Protein AF-A0AA88W8L2-F1 (afdb_monomer_lite)

Secondary structure (DSSP, 8-state):
-HHHHHHHHHHHTS-HHHHHTTBPPTT-S-EEES-----TTPPPPS--EEE---SSGGG--GGGS---STTHHHHHHHHHHHHHHHHHHHHHHHHHHTT--HHHHHGGG--

Structure (mmCIF, N/CA/C/O backbone):
data_AF-A0AA88W8L2-F1
#
_entry.id   AF-A0AA88W8L2-F1
#
loop_
_atom_site.group_PDB
_atom_site.id
_atom_site.type_symbol
_atom_site.label_atom_id
_atom_site.label_alt_id
_atom_site.label_comp_id
_atom_site.label_asym_id
_atom_site.label_entity_id
_atom_site.label_seq_id
_atom_site.pdbx_PDB_ins_code
_atom_site.Cartn_x
_atom_site.Cartn_y
_atom_site.Cartn_z
_atom_site.occupancy
_atom_site.B_iso_or_equiv
_atom_site.auth_seq_id
_atom_site.auth_comp_id
_atom_site.auth_asym_id
_atom_site.auth_atom_id
_atom_site.pdbx_PDB_model_num
ATOM 1 N N . MET A 1 1 ? 12.262 -0.970 0.993 1.00 74.38 1 MET A N 1
ATOM 2 C CA . MET A 1 1 ? 11.612 -2.268 1.315 1.00 74.38 1 MET A CA 1
ATOM 3 C C . MET A 1 1 ? 11.487 -2.538 2.816 1.00 74.38 1 MET A C 1
ATOM 5 O O . MET A 1 1 ? 10.359 -2.627 3.279 1.00 74.38 1 MET A O 1
ATOM 9 N N . ARG A 1 2 ? 12.581 -2.645 3.597 1.00 90.81 2 ARG A N 1
ATOM 10 C CA . ARG A 1 2 ? 12.506 -2.981 5.043 1.00 90.81 2 ARG A CA 1
ATOM 11 C C . ARG A 1 2 ? 11.637 -2.011 5.858 1.00 90.81 2 ARG A C 1
ATOM 13 O O . ARG A 1 2 ? 10.817 -2.458 6.651 1.00 90.81 2 ARG A O 1
ATOM 20 N N . THR A 1 3 ? 11.762 -0.708 5.602 1.00 94.88 3 THR A N 1
ATOM 21 C CA . THR A 1 3 ? 10.980 0.334 6.287 1.00 94.88 3 THR A CA 1
ATOM 22 C C . THR A 1 3 ? 9.480 0.188 6.045 1.00 94.88 3 THR A C 1
ATOM 24 O O . THR A 1 3 ? 8.719 0.181 7.003 1.00 94.88 3 THR A O 1
ATOM 27 N N . MET A 1 4 ? 9.053 -0.020 4.792 1.00 96.06 4 MET A N 1
ATOM 28 C CA . MET A 1 4 ? 7.632 -0.204 4.469 1.00 96.06 4 MET A CA 1
ATOM 29 C C . MET A 1 4 ? 7.055 -1.442 5.158 1.00 96.06 4 MET A C 1
ATOM 31 O O . MET A 1 4 ? 5.997 -1.358 5.770 1.00 96.06 4 MET A O 1
ATOM 35 N N . LYS A 1 5 ? 7.780 -2.571 5.138 1.00 97.06 5 LYS A N 1
ATOM 36 C CA . LYS A 1 5 ? 7.355 -3.793 5.838 1.00 97.06 5 LYS A CA 1
ATOM 37 C C . LYS A 1 5 ? 7.115 -3.534 7.329 1.00 97.06 5 LYS A C 1
ATOM 39 O O . LYS A 1 5 ? 6.095 -3.961 7.857 1.00 97.06 5 LYS A O 1
ATOM 44 N N . LYS A 1 6 ? 8.024 -2.801 7.982 1.00 97.50 6 LYS A N 1
ATOM 45 C CA . LYS A 1 6 ? 7.866 -2.409 9.386 1.00 97.50 6 LYS A CA 1
ATOM 46 C C . LYS A 1 6 ? 6.641 -1.512 9.592 1.00 97.50 6 LYS A C 1
ATOM 48 O O . LYS A 1 6 ? 5.853 -1.793 10.478 1.00 97.50 6 LYS A O 1
ATOM 53 N N . LYS A 1 7 ? 6.426 -0.496 8.748 1.00 97.62 7 LYS A N 1
ATOM 54 C CA . LYS A 1 7 ? 5.258 0.400 8.856 1.00 97.62 7 LYS A CA 1
ATOM 55 C C . LYS A 1 7 ? 3.925 -0.334 8.709 1.00 97.62 7 LYS A C 1
ATOM 57 O O . LYS A 1 7 ? 2.999 -0.035 9.452 1.00 97.62 7 LYS A O 1
ATOM 62 N N . VAL A 1 8 ? 3.840 -1.310 7.803 1.00 97.00 8 VAL A N 1
ATOM 63 C CA . VAL A 1 8 ? 2.659 -2.183 7.684 1.00 97.00 8 VAL A CA 1
ATOM 64 C C . VAL A 1 8 ? 2.469 -3.008 8.956 1.00 97.00 8 VAL A C 1
ATOM 66 O O . VAL A 1 8 ? 1.370 -3.048 9.492 1.00 97.00 8 VAL A O 1
ATOM 69 N N . GLN A 1 9 ? 3.529 -3.632 9.473 1.00 97.56 9 GLN A N 1
ATOM 70 C CA . GLN A 1 9 ? 3.449 -4.412 10.710 1.00 97.56 9 GLN A CA 1
ATOM 71 C C . GLN A 1 9 ? 2.998 -3.555 11.901 1.00 97.56 9 GLN A C 1
ATOM 73 O O . GLN A 1 9 ? 2.084 -3.941 12.623 1.00 97.56 9 GLN A O 1
ATOM 78 N N . ASP A 1 10 ? 3.602 -2.381 12.067 1.00 98.00 10 ASP A N 1
ATOM 79 C CA . ASP A 1 10 ? 3.263 -1.416 13.110 1.00 98.00 10 ASP A CA 1
ATOM 80 C C . ASP A 1 10 ? 1.790 -0.971 12.995 1.00 98.00 10 ASP A C 1
ATOM 82 O O . ASP A 1 10 ? 1.106 -0.898 14.009 1.00 98.00 10 ASP A O 1
ATOM 86 N N . PHE A 1 11 ? 1.273 -0.751 11.778 1.00 97.94 11 PHE A N 1
ATOM 87 C CA . PHE A 1 11 ? -0.150 -0.466 11.543 1.00 97.94 11 PHE A CA 1
ATOM 88 C C . PHE A 1 11 ? -1.060 -1.622 11.982 1.00 97.94 11 PHE A C 1
ATOM 90 O O . PHE A 1 11 ? -2.047 -1.403 12.678 1.00 97.94 11 PHE A O 1
ATOM 97 N N . PHE A 1 12 ? -0.740 -2.865 11.610 1.00 97.06 12 PHE A N 1
ATOM 98 C CA . PHE A 1 12 ? -1.580 -4.014 11.970 1.00 97.06 12 PHE A CA 1
ATOM 99 C C . PHE A 1 12 ? -1.541 -4.356 13.468 1.00 97.06 12 PHE A C 1
ATOM 101 O O . PHE A 1 12 ? -2.510 -4.935 13.970 1.00 97.06 12 PHE A O 1
ATOM 108 N N . ASN A 1 13 ? -0.476 -3.948 14.167 1.00 97.56 13 ASN A N 1
ATOM 109 C CA . ASN A 1 13 ? -0.335 -4.037 15.622 1.00 97.56 13 ASN A CA 1
ATOM 110 C C . ASN A 1 13 ? -1.150 -2.981 16.393 1.00 97.56 13 ASN A C 1
ATOM 112 O O . ASN A 1 13 ? -1.260 -3.097 17.613 1.00 97.56 13 ASN A O 1
ATOM 116 N N . LEU A 1 14 ? -1.709 -1.966 15.722 1.00 97.81 14 LEU A N 1
ATOM 117 C CA . LEU A 1 14 ? -2.631 -1.018 16.350 1.00 97.81 14 LEU A CA 1
ATOM 118 C C . LEU A 1 14 ? -3.912 -1.719 16.817 1.00 97.81 14 LEU A C 1
ATOM 120 O O . LEU A 1 14 ? -4.266 -2.814 16.353 1.00 97.81 14 LEU A O 1
ATOM 124 N N . SER A 1 15 ? -4.644 -1.052 17.710 1.00 97.38 15 SER A N 1
ATOM 125 C CA . SER A 1 15 ? -5.953 -1.535 18.139 1.00 97.38 15 SER A CA 1
ATOM 126 C C . SER A 1 15 ? -6.923 -1.636 16.956 1.00 97.38 15 SER A C 1
ATOM 128 O O . SER A 1 15 ? -6.774 -0.979 15.921 1.00 97.38 15 SER A O 1
ATOM 130 N N . LEU A 1 16 ? -7.951 -2.477 17.092 1.00 95.75 16 LEU A N 1
ATOM 131 C CA . LEU A 1 16 ? -8.984 -2.592 16.063 1.00 95.75 16 LEU A CA 1
ATOM 132 C C . LEU A 1 16 ? -9.672 -1.244 15.797 1.00 95.75 16 LEU A C 1
ATOM 134 O O . LEU A 1 16 ? -9.956 -0.929 14.646 1.00 95.75 16 LEU A O 1
ATOM 138 N N . GLU A 1 17 ? -9.901 -0.447 16.839 1.00 96.69 17 GLU A N 1
ATOM 139 C CA . GLU A 1 17 ? -10.566 0.854 16.727 1.00 96.69 17 GLU A CA 1
ATOM 140 C C . GLU A 1 17 ? -9.722 1.863 15.941 1.00 96.69 17 GLU A C 1
ATOM 142 O O . GLU A 1 17 ? -10.245 2.536 15.057 1.00 96.69 17 GLU A O 1
ATOM 147 N N . GLU A 1 18 ? -8.403 1.886 16.147 1.00 97.06 18 GLU A N 1
ATOM 148 C CA . GLU A 1 18 ? -7.493 2.704 15.335 1.00 97.06 18 GLU A CA 1
ATOM 149 C C . GLU A 1 18 ? -7.454 2.250 13.871 1.00 97.06 18 GLU A C 1
ATOM 151 O O . GLU A 1 18 ? -7.454 3.080 12.963 1.00 97.06 18 GLU A O 1
ATOM 156 N N . LYS A 1 19 ? -7.465 0.935 13.612 1.00 96.81 19 LYS A N 1
ATOM 157 C CA . LYS A 1 19 ? -7.496 0.400 12.238 1.00 96.81 19 LYS A CA 1
ATOM 158 C C . LYS A 1 19 ? -8.810 0.723 11.527 1.00 96.81 19 LYS A C 1
ATOM 160 O O . LYS A 1 19 ? -8.800 1.054 10.341 1.00 96.81 19 LYS A O 1
ATOM 165 N N . LYS A 1 20 ? -9.933 0.689 12.251 1.00 95.31 20 LYS A N 1
ATOM 166 C CA . LYS A 1 20 ? -11.267 1.026 11.730 1.00 95.31 20 LYS A CA 1
ATOM 167 C C . LYS A 1 20 ? -11.420 2.494 11.330 1.00 95.31 20 LYS A C 1
ATOM 169 O O . LYS A 1 20 ? -12.291 2.781 10.513 1.00 95.31 20 LYS A O 1
ATOM 174 N N . LEU A 1 21 ? -10.566 3.406 11.806 1.00 96.00 21 LEU A N 1
ATOM 175 C CA . LEU A 1 21 ? -10.534 4.790 11.301 1.00 96.00 21 LEU A CA 1
ATOM 176 C C . LEU A 1 21 ? -10.280 4.848 9.789 1.00 96.00 21 LEU A C 1
ATOM 178 O O . LEU A 1 21 ? -10.745 5.762 9.113 1.00 96.00 21 LEU A O 1
ATOM 182 N N . TYR A 1 22 ? -9.589 3.840 9.259 1.00 96.19 22 TYR A N 1
ATOM 183 C CA . TYR A 1 22 ? -9.270 3.699 7.843 1.00 96.19 22 TYR A CA 1
ATOM 184 C C . TYR A 1 22 ? -10.130 2.629 7.168 1.00 96.19 22 TYR A C 1
ATOM 186 O O . TYR A 1 22 ? -9.756 2.144 6.103 1.00 96.19 22 TYR A O 1
ATOM 194 N N . ALA A 1 23 ? -11.245 2.217 7.785 1.00 94.94 23 ALA A N 1
ATOM 195 C CA . ALA A 1 23 ? -12.117 1.178 7.252 1.00 94.94 23 ALA A CA 1
ATOM 196 C C . ALA A 1 23 ? -12.602 1.512 5.840 1.00 94.94 23 ALA A C 1
ATOM 198 O O . ALA A 1 23 ? -12.837 2.671 5.484 1.00 94.94 23 ALA A O 1
ATOM 199 N N . GLN A 1 24 ? -12.778 0.465 5.043 1.00 93.81 24 GLN A N 1
ATOM 200 C CA . GLN A 1 24 ? -13.403 0.590 3.741 1.00 93.81 24 GLN A CA 1
ATOM 201 C C . GLN A 1 24 ? -14.798 1.217 3.860 1.00 93.81 24 GLN A C 1
ATOM 203 O O . GLN A 1 24 ? -15.626 0.787 4.663 1.00 93.81 24 GLN A O 1
ATOM 208 N N . LYS A 1 25 ? -15.060 2.235 3.033 1.00 91.12 25 LYS A N 1
ATOM 209 C CA . LYS A 1 25 ? -16.350 2.940 2.980 1.00 91.12 25 LYS A CA 1
ATOM 210 C C . LYS A 1 25 ? -17.225 2.418 1.832 1.00 91.12 25 LYS A C 1
ATOM 212 O O . LYS A 1 25 ? -16.676 2.029 0.796 1.00 91.12 25 LYS A O 1
ATOM 217 N N . PRO A 1 26 ? -18.567 2.477 1.954 1.00 88.44 26 PRO A N 1
ATOM 218 C CA . PRO A 1 26 ? -19.474 2.166 0.850 1.00 88.44 26 PRO A CA 1
ATOM 219 C C . PRO A 1 26 ? -19.103 2.931 -0.428 1.00 88.44 26 PRO A C 1
ATOM 221 O O . PRO A 1 26 ? -18.824 4.128 -0.386 1.00 88.44 26 PRO A O 1
ATOM 224 N N . GLY A 1 27 ? -19.060 2.233 -1.564 1.00 87.06 27 GLY A N 1
ATOM 225 C CA . GLY A 1 27 ? -18.671 2.814 -2.856 1.00 87.06 27 GLY A CA 1
ATOM 226 C C . GLY A 1 27 ? -17.163 3.029 -3.058 1.00 87.06 27 GLY A C 1
ATOM 227 O O . GLY A 1 27 ? -16.754 3.496 -4.120 1.00 87.06 27 GLY A O 1
ATOM 228 N N . SER A 1 28 ? -16.313 2.675 -2.087 1.00 89.31 28 SER A N 1
ATOM 229 C CA . SER A 1 28 ? -14.854 2.678 -2.233 1.00 89.31 28 SER A CA 1
ATOM 230 C C . SER A 1 28 ? -14.295 1.258 -2.173 1.00 89.31 28 SER A C 1
ATOM 232 O O . SER A 1 28 ? -14.733 0.434 -1.376 1.00 89.31 28 SER A O 1
ATOM 234 N N . LEU A 1 29 ? -13.282 0.973 -2.992 1.00 89.44 29 LEU A N 1
ATOM 235 C CA . LEU A 1 29 ? -12.492 -0.260 -2.879 1.00 89.44 29 LEU A CA 1
ATOM 236 C C . LEU A 1 29 ? -11.336 -0.119 -1.876 1.00 89.44 29 LEU A C 1
ATOM 238 O O . LEU A 1 29 ? -10.688 -1.104 -1.553 1.00 89.44 29 LEU A O 1
ATOM 242 N N . GLU A 1 30 ? -11.047 1.107 -1.435 1.00 94.56 30 GLU A N 1
ATOM 243 C CA . GLU A 1 30 ? -9.917 1.428 -0.562 1.00 94.56 30 GLU A CA 1
ATOM 244 C C . GLU A 1 30 ? -10.306 1.404 0.914 1.00 94.56 30 GLU A C 1
ATOM 246 O O . GLU A 1 30 ? -11.447 1.714 1.259 1.00 94.56 30 GLU A O 1
ATOM 251 N N . GLY A 1 31 ? -9.329 1.081 1.761 1.00 95.56 31 GLY A N 1
ATOM 252 C CA . GLY A 1 31 ? -9.446 1.042 3.214 1.00 95.56 31 GLY A CA 1
ATOM 253 C C . GLY A 1 31 ? -9.078 -0.310 3.823 1.00 95.56 31 GLY A C 1
ATOM 254 O O . GLY A 1 31 ? -8.707 -1.258 3.128 1.00 95.56 31 GLY A O 1
ATOM 255 N N . TYR A 1 32 ? -9.148 -0.366 5.150 1.00 95.94 32 TYR A N 1
ATOM 256 C CA . TYR A 1 32 ? -9.023 -1.566 5.966 1.00 95.94 32 TYR A CA 1
ATOM 257 C C . TYR A 1 32 ? -10.288 -2.425 5.832 1.00 95.94 32 TYR A C 1
ATOM 259 O O . TYR A 1 32 ? -11.398 -1.944 6.078 1.00 95.94 32 TYR A O 1
ATOM 267 N N . CYS A 1 33 ? -10.127 -3.679 5.419 1.00 90.56 33 CYS A N 1
ATOM 268 C CA . CYS A 1 33 ? -11.212 -4.631 5.194 1.00 90.56 33 CYS A CA 1
ATOM 269 C C . CYS A 1 33 ? -10.717 -6.082 5.287 1.00 90.56 33 CYS A C 1
ATOM 271 O O . CYS A 1 33 ? -9.518 -6.336 5.349 1.00 90.56 33 CYS A O 1
ATOM 273 N N . GLN A 1 34 ? -11.642 -7.040 5.304 1.00 79.00 34 GLN A N 1
ATOM 274 C CA . GLN A 1 34 ? -11.317 -8.467 5.395 1.00 79.00 34 GLN A CA 1
ATOM 275 C C . GLN A 1 34 ? -11.336 -9.138 4.010 1.00 79.00 34 GLN A C 1
ATOM 277 O O . GLN A 1 34 ? -10.387 -9.811 3.622 1.00 79.00 34 GLN A O 1
ATOM 282 N N . ALA A 1 35 ? -12.395 -8.903 3.231 1.00 72.50 35 ALA A N 1
ATOM 283 C CA . ALA A 1 35 ? -12.538 -9.320 1.837 1.00 72.50 35 ALA A CA 1
ATOM 284 C C . ALA A 1 35 ? -13.787 -8.666 1.220 1.00 72.50 35 ALA A C 1
ATOM 286 O O . ALA A 1 35 ? -14.681 -8.217 1.940 1.00 72.50 35 ALA A O 1
ATOM 287 N N . PHE A 1 36 ? -13.884 -8.672 -0.111 1.00 69.12 36 PHE A N 1
ATOM 288 C CA . PHE A 1 36 ? -15.143 -8.406 -0.808 1.00 69.12 36 PHE A CA 1
ATOM 289 C C . PHE A 1 36 ? -16.023 -9.661 -0.758 1.00 69.12 36 PHE A C 1
ATOM 291 O O . PHE A 1 36 ? -15.605 -10.716 -1.240 1.00 69.12 36 PHE A O 1
ATOM 298 N N . VAL A 1 37 ? -17.223 -9.551 -0.178 1.00 72.81 37 VAL A N 1
ATOM 299 C CA . VAL A 1 37 ? -18.236 -10.620 -0.189 1.00 72.81 37 VAL A CA 1
ATOM 300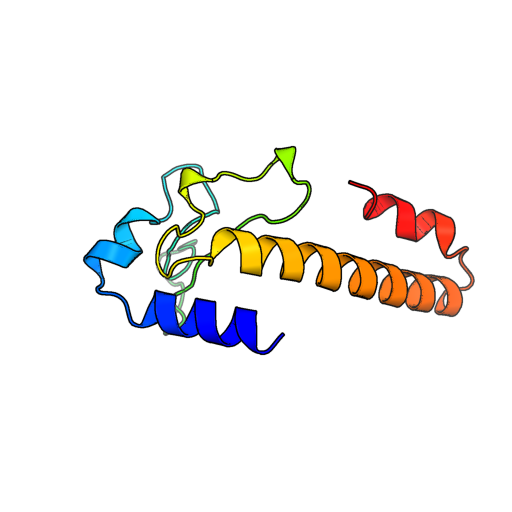 C C . VAL A 1 37 ? -19.089 -10.454 -1.444 1.00 72.81 37 VAL A C 1
ATOM 302 O O . VAL A 1 37 ? -19.791 -9.458 -1.591 1.00 72.81 37 VAL A O 1
ATOM 305 N N . LEU A 1 38 ? -18.981 -11.404 -2.369 1.00 78.44 38 LEU A N 1
ATOM 306 C CA . LEU A 1 38 ? -19.659 -11.401 -3.667 1.00 78.44 38 LEU A CA 1
ATOM 307 C C . LEU A 1 38 ? -20.855 -12.363 -3.712 1.00 78.44 38 LEU A C 1
ATOM 309 O O . LEU A 1 38 ? -21.718 -12.209 -4.570 1.00 78.44 38 LEU A O 1
ATOM 313 N N . SER A 1 39 ? -20.901 -13.356 -2.819 1.00 83.75 39 SER A N 1
ATOM 314 C CA . SER A 1 39 ? -21.985 -14.347 -2.718 1.00 83.75 39 SER A CA 1
ATOM 315 C C . SER A 1 39 ? -22.073 -14.922 -1.305 1.00 83.75 39 SER A C 1
ATOM 317 O O . SER A 1 39 ? -21.100 -14.846 -0.550 1.00 83.75 39 SER A O 1
ATOM 319 N N . GLU A 1 40 ? -23.220 -15.504 -0.956 1.00 84.06 40 GLU A N 1
ATOM 320 C CA . GLU A 1 40 ? -23.445 -16.141 0.349 1.00 84.06 40 GLU A CA 1
ATOM 321 C C . GLU A 1 40 ? -22.612 -17.423 0.514 1.00 84.06 40 GLU A C 1
ATOM 323 O O . GLU A 1 40 ? -22.146 -17.730 1.609 1.00 84.06 40 GLU A O 1
ATOM 328 N N . GLU A 1 41 ? -22.339 -18.139 -0.578 1.00 90.06 41 GLU A N 1
ATOM 329 C CA . GLU A 1 41 ? -21.553 -19.378 -0.592 1.00 90.06 41 GLU A CA 1
ATOM 330 C C . GLU A 1 41 ? -20.035 -19.135 -0.606 1.00 90.06 41 GLU A C 1
ATOM 332 O O . GLU A 1 41 ? -19.239 -20.084 -0.611 1.00 90.06 41 GLU A O 1
ATOM 337 N N . GLN A 1 42 ? -19.603 -17.871 -0.635 1.00 86.12 42 GLN A N 1
ATOM 338 C CA . GLN A 1 42 ? -18.191 -17.529 -0.721 1.00 86.12 42 GLN A CA 1
ATOM 339 C C . GLN A 1 42 ? -17.438 -17.958 0.541 1.00 86.12 42 GLN A C 1
ATOM 341 O O . GLN A 1 42 ? -17.687 -17.486 1.649 1.00 86.12 42 GLN A O 1
ATOM 346 N N . LYS A 1 43 ? -16.411 -18.790 0.353 1.00 86.25 43 LYS A N 1
ATOM 347 C CA . LYS A 1 43 ? -15.430 -19.077 1.404 1.00 86.25 43 LYS A CA 1
ATOM 348 C C . LYS A 1 43 ? -14.529 -17.861 1.597 1.00 86.25 43 LYS A C 1
ATOM 350 O O . LYS A 1 43 ? -13.852 -17.436 0.661 1.00 86.25 43 LYS A O 1
ATOM 355 N N . LEU A 1 44 ? -14.523 -17.313 2.807 1.00 85.88 44 LEU A N 1
ATOM 356 C CA . LEU A 1 44 ? -13.699 -16.159 3.151 1.00 85.88 44 LEU A CA 1
ATOM 357 C C . LEU A 1 44 ? -12.283 -16.590 3.534 1.00 85.88 44 LEU A C 1
ATOM 359 O O . LEU A 1 44 ? -12.083 -17.591 4.223 1.00 85.88 44 LEU A O 1
ATOM 363 N N . GLU A 1 45 ? -11.299 -15.809 3.096 1.00 84.44 45 GLU A N 1
ATOM 364 C CA . GLU A 1 45 ? -9.917 -15.980 3.534 1.00 84.44 45 GLU A CA 1
ATOM 365 C C . GLU A 1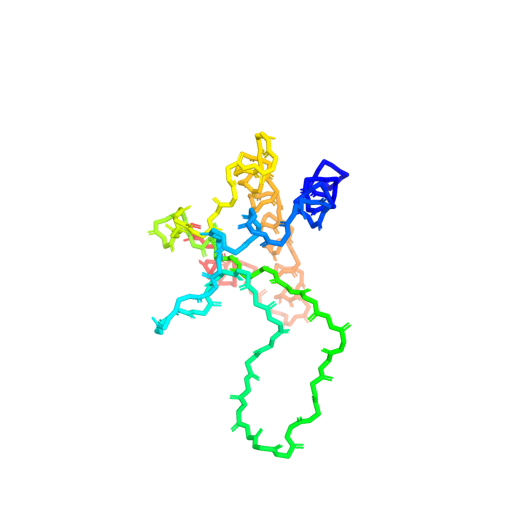 45 ? -9.762 -15.515 4.989 1.00 84.44 45 GLU A C 1
ATOM 367 O O . GLU A 1 45 ? -10.329 -14.501 5.404 1.00 84.44 45 GLU A O 1
ATOM 372 N N . TRP A 1 46 ? -8.952 -16.237 5.769 1.00 89.56 46 TRP A N 1
ATOM 373 C CA . TRP A 1 46 ? -8.591 -15.826 7.126 1.00 89.56 46 TRP A CA 1
ATOM 374 C C . TRP A 1 46 ? -7.490 -14.764 7.075 1.00 89.56 46 TRP A C 1
ATOM 376 O O . TRP A 1 46 ? -6.308 -15.047 7.285 1.00 89.56 46 TRP A O 1
ATOM 386 N N . ARG A 1 47 ? -7.867 -13.537 6.722 1.00 88.69 47 ARG A N 1
ATOM 387 C CA . ARG A 1 47 ? -6.946 -12.403 6.639 1.00 88.69 47 ARG A CA 1
ATOM 388 C C . ARG A 1 47 ? -7.682 -11.084 6.791 1.00 88.69 47 ARG A C 1
ATOM 390 O O . ARG A 1 47 ? -8.793 -10.941 6.300 1.00 88.69 47 ARG A O 1
ATOM 397 N N . ASP A 1 48 ? -6.980 -10.112 7.348 1.00 92.00 48 ASP A N 1
ATOM 398 C CA . ASP A 1 48 ? -7.307 -8.704 7.178 1.00 92.00 48 ASP A CA 1
ATOM 399 C C . ASP A 1 48 ? -6.384 -8.096 6.116 1.00 92.00 48 ASP A C 1
ATOM 401 O O . ASP A 1 48 ? -5.259 -8.560 5.887 1.00 92.00 48 ASP A O 1
ATOM 405 N N . MET A 1 49 ? -6.843 -7.037 5.463 1.00 93.44 49 MET A N 1
ATOM 406 C CA . MET A 1 49 ? -6.076 -6.284 4.483 1.00 93.44 49 MET A CA 1
ATOM 407 C C . MET A 1 49 ? -6.344 -4.785 4.593 1.00 93.44 49 MET A C 1
ATOM 409 O O . MET A 1 49 ? -7.363 -4.337 5.105 1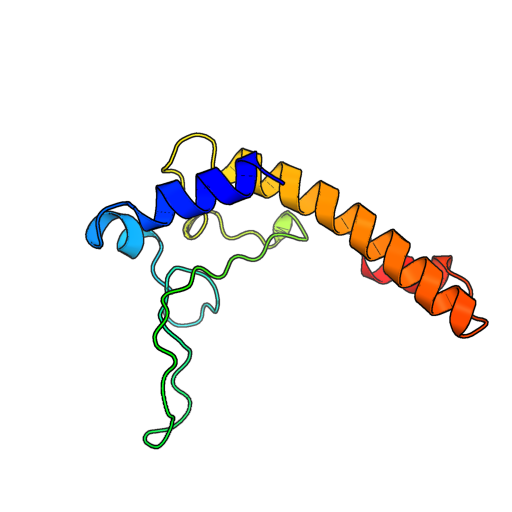.00 93.44 49 MET A O 1
ATOM 413 N N . ILE A 1 50 ? -5.408 -3.994 4.080 1.00 95.19 50 ILE A N 1
ATOM 414 C CA . ILE A 1 50 ? -5.634 -2.586 3.773 1.00 95.19 50 ILE A CA 1
ATOM 415 C C . ILE A 1 50 ? -5.333 -2.388 2.289 1.00 95.19 50 ILE A C 1
ATOM 417 O O . ILE A 1 50 ? -4.228 -2.687 1.831 1.00 95.19 50 ILE A O 1
ATOM 421 N N . PHE A 1 51 ? -6.329 -1.941 1.525 1.00 94.88 51 PHE A N 1
ATOM 422 C CA . PHE A 1 51 ? -6.180 -1.659 0.098 1.00 94.88 51 PHE A CA 1
ATOM 423 C C . PHE A 1 51 ? -6.044 -0.156 -0.127 1.00 94.88 51 PHE A C 1
ATOM 425 O O . PHE A 1 51 ? -6.925 0.604 0.264 1.00 94.88 51 PHE A O 1
ATOM 432 N N . LEU A 1 52 ? -4.955 0.277 -0.765 1.00 95.69 52 LEU A N 1
ATOM 433 C CA . LEU A 1 52 ? -4.664 1.691 -1.010 1.00 95.69 52 LEU A CA 1
ATOM 434 C C . LEU A 1 52 ? -4.206 1.892 -2.450 1.00 95.69 52 LEU A C 1
ATOM 436 O O . LEU A 1 52 ? -3.277 1.221 -2.909 1.00 95.69 52 LEU A O 1
ATOM 440 N N . LYS A 1 53 ? -4.793 2.865 -3.149 1.00 94.81 53 LYS A N 1
ATOM 441 C CA . LYS A 1 53 ? -4.273 3.304 -4.445 1.00 94.81 53 LYS A CA 1
ATOM 442 C C . LYS A 1 53 ? -3.093 4.239 -4.222 1.00 94.81 53 LYS A C 1
ATOM 444 O O . LYS A 1 53 ? -3.194 5.214 -3.481 1.00 94.81 53 LYS A O 1
ATOM 449 N N . THR A 1 54 ? -1.967 3.944 -4.870 1.00 94.44 54 THR A N 1
ATOM 450 C CA . THR A 1 54 ? -0.706 4.683 -4.685 1.00 94.44 54 THR A CA 1
ATOM 451 C C . THR A 1 54 ? -0.303 5.546 -5.868 1.00 94.44 54 THR A C 1
ATOM 453 O O . THR A 1 54 ? 0.374 6.559 -5.666 1.00 94.44 54 THR A O 1
ATOM 456 N N . LEU A 1 55 ? -0.719 5.189 -7.080 1.00 90.94 55 LEU A N 1
ATOM 457 C CA . LEU A 1 55 ? -0.391 5.907 -8.304 1.00 90.94 55 LEU A CA 1
ATOM 458 C C . LEU A 1 55 ? -1.592 5.942 -9.259 1.00 90.94 55 LEU A C 1
ATOM 460 O O . LEU A 1 55 ? -2.311 4.945 -9.334 1.00 90.94 55 LEU A O 1
ATOM 464 N N . PRO A 1 56 ? -1.768 7.043 -10.011 1.00 90.88 56 PRO A N 1
ATOM 465 C CA . PRO A 1 56 ? -1.055 8.317 -9.851 1.00 90.88 56 PRO A CA 1
ATOM 466 C C . PRO A 1 56 ? -1.335 9.054 -8.539 1.00 90.88 56 PRO A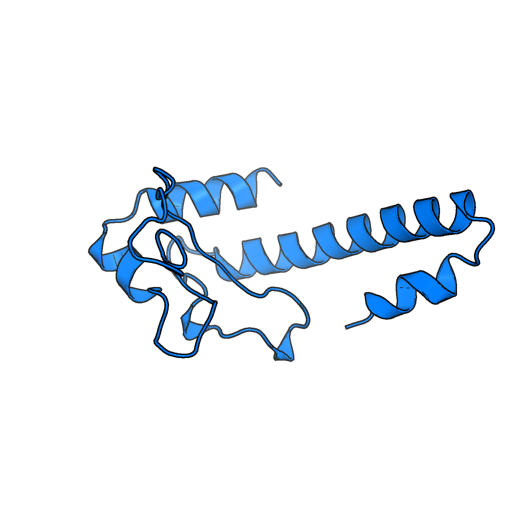 C 1
ATOM 468 O O . PRO A 1 56 ? -2.234 8.711 -7.777 1.00 90.88 56 PRO A O 1
ATOM 471 N N . THR A 1 57 ? -0.541 10.083 -8.239 1.00 90.62 57 THR A N 1
ATOM 472 C CA . THR A 1 57 ? -0.669 10.840 -6.979 1.00 90.62 57 THR A CA 1
ATOM 473 C C . THR A 1 57 ? -2.033 11.516 -6.826 1.00 90.62 57 THR A C 1
ATOM 475 O O . THR A 1 57 ? -2.546 11.575 -5.713 1.00 90.62 57 THR A O 1
ATOM 478 N N . HIS A 1 58 ? -2.647 11.967 -7.925 1.00 90.25 58 HIS A N 1
ATOM 479 C CA . HIS A 1 58 ? -3.924 12.685 -7.907 1.00 90.25 58 HIS A CA 1
ATOM 480 C C . HIS A 1 58 ? -5.142 11.802 -7.590 1.00 90.25 58 HIS A C 1
ATOM 482 O O . HIS A 1 58 ? -6.182 12.333 -7.216 1.00 90.25 58 HIS A O 1
ATOM 488 N N . ILE A 1 59 ? -5.034 10.472 -7.707 1.00 92.12 59 ILE A N 1
ATOM 489 C CA . ILE A 1 59 ? -6.131 9.554 -7.345 1.00 92.12 59 ILE A CA 1
ATOM 490 C C . ILE A 1 59 ? -6.064 9.081 -5.890 1.00 92.12 59 ILE A C 1
ATOM 492 O O . ILE A 1 59 ? -6.907 8.294 -5.461 1.00 92.12 59 ILE A O 1
ATOM 496 N N . ARG A 1 60 ? -5.047 9.508 -5.133 1.00 94.19 60 ARG A N 1
ATOM 497 C CA . ARG A 1 60 ? -4.866 9.088 -3.743 1.00 94.19 60 ARG A CA 1
ATOM 498 C C . ARG A 1 60 ? -5.960 9.681 -2.872 1.00 94.19 60 ARG A C 1
ATOM 500 O O . ARG A 1 60 ? -6.099 10.897 -2.764 1.00 94.19 60 ARG A O 1
ATOM 507 N N . LYS A 1 61 ? -6.669 8.813 -2.165 1.00 95.06 61 LYS A N 1
ATOM 508 C CA . LYS A 1 61 ? -7.643 9.205 -1.151 1.00 95.06 61 LYS A CA 1
ATOM 509 C C . LYS A 1 61 ? -6.986 9.165 0.226 1.00 95.06 61 LYS A C 1
ATOM 511 O O . LYS A 1 61 ? -6.958 8.124 0.880 1.00 95.06 61 LYS A O 1
ATOM 516 N N . LEU A 1 62 ? -6.429 10.301 0.654 1.00 94.00 62 LEU A N 1
ATOM 517 C CA . LEU A 1 62 ? -5.646 10.390 1.898 1.00 94.00 62 LEU A CA 1
ATOM 518 C C . LEU A 1 62 ? -6.441 9.999 3.151 1.00 94.00 62 LEU A C 1
ATOM 520 O O . LEU A 1 62 ? -5.846 9.523 4.109 1.00 94.00 62 LEU A O 1
ATOM 524 N N . GLU A 1 63 ? -7.770 10.106 3.115 1.00 94.50 63 GLU A N 1
ATOM 525 C CA . GLU A 1 63 ? -8.656 9.616 4.178 1.00 94.50 63 GLU A CA 1
ATOM 526 C C . GLU A 1 63 ? -8.476 8.122 4.507 1.00 94.50 63 GLU A C 1
ATOM 528 O O . GLU A 1 63 ? -8.697 7.728 5.645 1.00 94.50 63 GLU A O 1
ATOM 533 N N . PHE A 1 64 ? -8.041 7.291 3.549 1.00 96.06 64 PHE A N 1
ATOM 534 C CA . PHE A 1 64 ? -7.745 5.872 3.790 1.00 96.06 64 PHE A CA 1
ATOM 535 C C . PHE A 1 64 ? -6.278 5.621 4.132 1.00 96.06 64 PHE A C 1
ATOM 537 O O . PHE A 1 64 ? -5.932 4.537 4.588 1.00 96.06 64 PHE A O 1
ATOM 544 N N . TRP A 1 65 ? -5.397 6.591 3.883 1.00 96.50 65 TRP A N 1
ATOM 545 C CA . TRP A 1 65 ? -3.965 6.439 4.104 1.00 96.50 65 TRP A CA 1
ATOM 546 C C . TRP A 1 65 ? -3.639 6.634 5.589 1.00 96.50 65 TRP A C 1
ATOM 548 O O . TRP A 1 65 ? -3.813 7.756 6.076 1.00 96.50 65 TRP A O 1
ATOM 558 N N . PRO A 1 66 ? -3.099 5.613 6.284 1.00 96.56 66 PRO A N 1
ATOM 559 C CA . PRO A 1 66 ? -2.800 5.708 7.706 1.00 96.56 66 PRO A CA 1
ATOM 560 C C . PRO A 1 66 ? -1.870 6.870 8.057 1.00 96.56 66 PRO A C 1
ATOM 562 O O . PRO A 1 66 ? -0.827 7.042 7.427 1.00 96.56 66 PRO A O 1
ATOM 565 N N . GLU A 1 67 ? -2.242 7.655 9.067 1.00 93.69 67 GLU A N 1
ATOM 566 C CA . GLU A 1 67 ? -1.367 8.663 9.696 1.00 93.69 67 GLU A CA 1
ATOM 567 C C . GLU A 1 67 ? -0.527 8.046 10.813 1.00 93.69 67 GLU A C 1
ATOM 569 O O . GLU A 1 67 ? 0.607 8.459 11.062 1.00 93.69 67 GLU A O 1
ATOM 574 N N . HIS A 1 68 ? -1.075 7.003 11.435 1.00 93.06 68 HIS A N 1
ATOM 575 C CA . HIS A 1 68 ? -0.410 6.183 12.430 1.00 93.06 68 HIS A CA 1
ATOM 576 C C . HIS A 1 68 ? -0.123 4.793 11.849 1.00 93.06 68 HIS A C 1
ATOM 578 O O . HIS A 1 68 ? -1.011 4.197 11.235 1.00 93.06 68 HIS A O 1
ATOM 584 N N . PRO A 1 69 ? 1.096 4.254 12.023 1.00 95.69 69 PRO A N 1
ATOM 585 C CA . PRO A 1 69 ? 2.249 4.836 12.723 1.00 95.69 69 PRO A CA 1
ATOM 586 C C . PRO A 1 69 ? 2.837 6.072 12.006 1.00 95.69 69 PRO A C 1
ATOM 588 O O . PRO A 1 69 ? 2.702 6.183 10.788 1.00 95.69 69 PRO A O 1
ATOM 591 N N . PRO A 1 70 ? 3.559 6.967 12.714 1.00 95.88 70 PRO A N 1
ATOM 592 C CA . PRO A 1 70 ? 4.166 8.150 12.103 1.00 95.88 70 PRO A CA 1
ATOM 593 C C . PRO A 1 70 ? 4.999 7.801 10.869 1.00 95.88 70 PRO A C 1
ATOM 595 O O . PRO A 1 70 ? 5.662 6.761 10.839 1.00 95.88 70 PRO A O 1
ATOM 598 N N . MET A 1 71 ? 5.019 8.685 9.876 1.00 95.81 71 MET A N 1
ATOM 599 C CA . MET A 1 71 ? 5.710 8.496 8.595 1.00 95.81 71 MET A CA 1
ATOM 600 C C . MET A 1 71 ? 5.153 7.381 7.691 1.00 95.81 71 MET A C 1
ATOM 602 O O . MET A 1 71 ? 5.835 6.969 6.746 1.00 95.81 71 MET A O 1
ATOM 606 N N . TYR A 1 72 ? 3.975 6.811 7.978 1.00 96.62 72 TYR A N 1
ATOM 607 C CA . TYR A 1 72 ? 3.413 5.748 7.136 1.00 96.62 72 TYR A CA 1
ATOM 608 C C . TYR A 1 72 ? 3.175 6.242 5.703 1.00 96.62 72 TYR A C 1
ATOM 610 O O . TYR A 1 72 ? 3.591 5.575 4.754 1.00 96.62 72 TYR A O 1
ATOM 618 N N . ARG A 1 73 ? 2.568 7.425 5.537 1.00 95.69 73 ARG A N 1
ATOM 619 C CA . ARG A 1 73 ? 2.241 7.998 4.221 1.00 95.69 73 ARG A CA 1
ATOM 620 C C . ARG A 1 73 ? 3.487 8.278 3.384 1.00 95.69 73 ARG A C 1
ATOM 622 O O . ARG A 1 73 ? 3.531 7.914 2.214 1.00 95.69 73 ARG A O 1
ATOM 629 N N . GLU A 1 74 ? 4.503 8.874 3.989 1.00 95.75 74 GLU A N 1
ATOM 630 C CA . GLU A 1 74 ? 5.786 9.203 3.370 1.00 95.75 74 GLU A CA 1
ATOM 631 C C . GLU A 1 74 ? 6.523 7.924 2.972 1.00 95.75 74 GLU A C 1
ATOM 633 O O . GLU A 1 74 ? 6.949 7.772 1.829 1.00 95.75 74 GLU A O 1
ATOM 638 N N . THR A 1 75 ? 6.571 6.939 3.876 1.00 97.00 75 THR A N 1
ATOM 639 C CA . THR A 1 75 ? 7.191 5.640 3.580 1.00 97.00 75 THR A CA 1
ATOM 640 C C . THR A 1 75 ? 6.470 4.928 2.431 1.00 97.00 75 THR A C 1
ATOM 642 O O . THR A 1 75 ? 7.124 4.339 1.567 1.00 97.00 75 THR A O 1
ATOM 645 N N . LEU A 1 76 ? 5.133 4.981 2.398 1.00 96.56 76 LEU A N 1
ATOM 646 C CA . LEU A 1 76 ? 4.329 4.410 1.317 1.00 96.56 76 LEU A CA 1
ATOM 647 C C . LEU A 1 76 ? 4.544 5.157 -0.002 1.00 96.56 76 LEU A C 1
ATOM 649 O O . LEU A 1 76 ? 4.635 4.522 -1.054 1.00 96.56 76 LEU A O 1
ATOM 653 N N . HIS A 1 77 ? 4.672 6.483 0.045 1.00 94.69 77 HIS A N 1
ATOM 654 C CA . HIS A 1 77 ? 4.979 7.297 -1.122 1.00 94.69 77 HIS A CA 1
ATOM 655 C C . HIS A 1 77 ? 6.319 6.892 -1.742 1.00 94.69 77 HIS A C 1
ATOM 657 O O . HIS A 1 77 ? 6.345 6.483 -2.906 1.00 94.69 77 HIS A O 1
ATOM 663 N N . ASP A 1 78 ? 7.397 6.910 -0.960 1.00 95.44 78 ASP A N 1
ATOM 664 C CA . ASP A 1 78 ? 8.741 6.557 -1.426 1.00 95.44 78 ASP A CA 1
ATOM 665 C C . ASP A 1 78 ? 8.786 5.124 -1.961 1.00 95.44 78 ASP A C 1
ATOM 667 O O . ASP A 1 78 ? 9.375 4.842 -3.010 1.00 95.44 78 ASP A O 1
ATOM 671 N N . TYR A 1 79 ? 8.104 4.207 -1.266 1.00 96.00 79 TYR A N 1
ATOM 672 C CA . TYR A 1 79 ? 7.984 2.827 -1.706 1.00 96.00 79 TYR A CA 1
ATOM 673 C C . TYR A 1 79 ? 7.243 2.714 -3.042 1.00 96.00 79 TYR A C 1
ATOM 675 O O . TYR A 1 79 ? 7.717 2.008 -3.930 1.00 96.00 79 TYR A O 1
ATOM 683 N N . SER A 1 80 ? 6.134 3.438 -3.229 1.00 95.00 80 SER A N 1
ATOM 684 C CA . SER A 1 80 ? 5.371 3.425 -4.484 1.00 95.00 80 SER A CA 1
ATOM 685 C C . SER A 1 80 ? 6.184 3.950 -5.672 1.00 95.00 80 SER A C 1
ATOM 687 O O . SER A 1 80 ? 6.165 3.346 -6.744 1.00 95.00 80 SER A O 1
ATOM 689 N N . VAL A 1 81 ? 6.974 5.014 -5.474 1.00 93.25 81 VAL A N 1
ATOM 690 C CA . VAL A 1 81 ? 7.853 5.572 -6.513 1.00 93.25 81 VAL A CA 1
ATOM 691 C C . VAL A 1 81 ? 8.952 4.574 -6.881 1.00 93.25 81 VAL A C 1
ATOM 693 O O . VAL A 1 81 ? 9.237 4.375 -8.062 1.00 93.25 81 VAL A O 1
ATOM 696 N N . ALA A 1 82 ? 9.553 3.905 -5.892 1.00 94.38 82 ALA A N 1
ATOM 697 C CA . ALA A 1 82 ? 10.551 2.870 -6.143 1.00 94.38 82 ALA A CA 1
ATOM 698 C C . ALA A 1 82 ? 9.955 1.653 -6.877 1.00 94.38 82 ALA A C 1
ATOM 700 O O . ALA A 1 82 ? 10.545 1.174 -7.845 1.00 94.38 82 ALA A O 1
ATOM 701 N N . MET A 1 83 ? 8.770 1.188 -6.467 1.00 94.00 83 MET A N 1
ATOM 702 C CA . MET A 1 83 ? 8.071 0.070 -7.112 1.00 94.00 83 MET A CA 1
ATOM 703 C C . MET A 1 83 ? 7.684 0.382 -8.557 1.00 94.00 83 MET A C 1
ATOM 705 O O . MET A 1 83 ? 7.821 -0.485 -9.417 1.00 94.00 83 MET A O 1
ATOM 709 N N . ARG A 1 84 ? 7.285 1.624 -8.855 1.00 91.75 84 ARG A N 1
ATOM 710 C CA . ARG A 1 84 ? 7.019 2.074 -10.228 1.00 91.75 84 ARG A CA 1
ATOM 711 C C . ARG A 1 84 ? 8.241 1.925 -11.129 1.00 91.75 84 ARG A C 1
ATOM 713 O O . ARG A 1 84 ? 8.110 1.413 -12.234 1.00 91.75 84 ARG A O 1
ATOM 720 N N . LYS A 1 85 ? 9.428 2.332 -10.662 1.00 91.75 85 LYS A N 1
ATOM 721 C CA . LYS A 1 85 ? 10.676 2.186 -11.435 1.00 91.75 85 LYS A CA 1
ATOM 722 C C . LYS A 1 85 ? 10.947 0.720 -11.776 1.00 91.75 85 LYS A C 1
ATOM 724 O O . LYS A 1 85 ? 11.292 0.416 -12.910 1.00 91.75 85 LYS A O 1
ATOM 729 N N . ILE A 1 86 ? 10.735 -0.182 -10.815 1.00 93.62 86 ILE A N 1
ATOM 730 C CA . ILE A 1 86 ? 10.880 -1.627 -11.032 1.00 93.62 86 ILE A CA 1
ATOM 731 C C . ILE A 1 86 ? 9.850 -2.128 -12.050 1.00 93.62 86 ILE A C 1
ATOM 733 O O . ILE A 1 86 ? 10.225 -2.840 -12.976 1.00 93.62 86 ILE A O 1
ATOM 737 N N . ALA A 1 87 ? 8.578 -1.742 -11.908 1.00 91.88 87 ALA A N 1
ATOM 738 C CA . ALA A 1 87 ? 7.518 -2.139 -12.832 1.00 91.88 87 ALA A CA 1
ATOM 739 C C . ALA A 1 87 ? 7.826 -1.703 -14.274 1.00 91.88 87 ALA A C 1
ATOM 741 O O . ALA A 1 87 ? 7.746 -2.525 -15.181 1.00 91.88 87 ALA A O 1
ATOM 742 N N . VAL A 1 88 ? 8.272 -0.457 -14.471 1.00 91.00 88 VAL A N 1
ATOM 743 C CA . VAL A 1 88 ? 8.705 0.053 -15.783 1.00 91.00 88 VAL A CA 1
ATOM 744 C C . VAL A 1 88 ? 9.846 -0.787 -16.358 1.00 91.00 88 VAL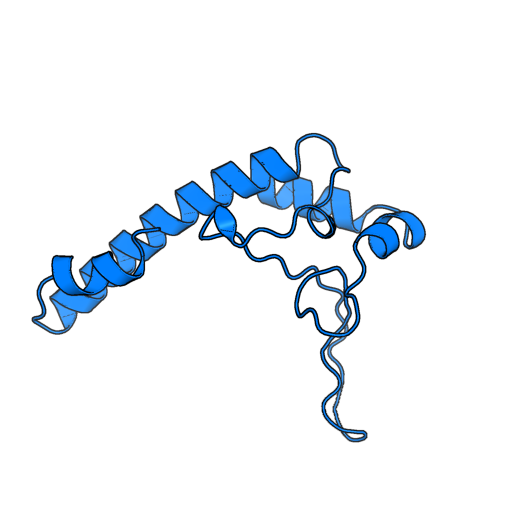 A C 1
ATOM 746 O O . VAL A 1 88 ? 9.773 -1.193 -17.516 1.00 91.00 88 VAL A O 1
ATOM 749 N N . SER A 1 89 ? 10.870 -1.108 -15.559 1.00 91.62 89 SER A N 1
ATOM 750 C CA . SER A 1 89 ? 11.980 -1.948 -16.024 1.00 91.62 89 SER A CA 1
ATOM 751 C C . SER A 1 89 ? 11.523 -3.352 -16.423 1.00 91.62 89 SER A C 1
ATOM 753 O O . SER A 1 89 ? 11.898 -3.833 -17.488 1.00 91.62 89 SER A O 1
ATOM 755 N N . VAL A 1 90 ? 10.696 -4.008 -15.600 1.00 93.00 90 VAL A N 1
ATOM 756 C CA . VAL A 1 90 ? 10.164 -5.352 -15.894 1.00 93.00 90 VAL A CA 1
ATOM 757 C C . VAL A 1 90 ? 9.336 -5.339 -17.177 1.00 93.00 90 VAL A C 1
ATOM 759 O O . VAL A 1 90 ? 9.523 -6.205 -18.028 1.00 93.00 90 VAL A O 1
ATOM 762 N N . MET A 1 91 ? 8.481 -4.333 -17.358 1.00 90.00 91 MET A N 1
ATOM 763 C CA . MET A 1 91 ? 7.689 -4.179 -18.578 1.00 90.00 91 MET A CA 1
ATOM 764 C C . MET A 1 91 ? 8.560 -3.942 -19.811 1.00 90.00 91 MET A C 1
ATOM 766 O O . MET A 1 91 ? 8.287 -4.521 -20.858 1.00 90.00 91 MET A O 1
ATOM 770 N N . GLY A 1 92 ? 9.644 -3.173 -19.683 1.00 90.19 92 GLY A N 1
ATOM 771 C CA . GLY A 1 92 ? 10.630 -3.013 -20.752 1.00 90.19 92 GLY A CA 1
ATOM 772 C C . GLY A 1 92 ? 11.280 -4.340 -21.157 1.00 90.19 92 GLY A C 1
ATOM 773 O O . GLY A 1 92 ? 11.395 -4.627 -22.346 1.00 90.19 92 GLY A O 1
ATOM 774 N N . PHE A 1 93 ? 11.648 -5.190 -20.191 1.00 91.75 93 PHE A N 1
ATOM 775 C CA . PHE A 1 93 ? 12.179 -6.529 -20.483 1.00 91.75 93 PHE A CA 1
ATOM 776 C C . PHE A 1 93 ? 11.146 -7.449 -21.143 1.00 91.75 93 PHE A C 1
ATOM 778 O O . PHE A 1 93 ? 11.495 -8.169 -22.077 1.00 91.75 93 PHE A O 1
ATOM 785 N N . ILE A 1 94 ? 9.884 -7.404 -20.703 1.00 92.12 94 ILE A N 1
ATOM 786 C CA . ILE A 1 94 ? 8.792 -8.163 -21.330 1.00 92.12 94 ILE A CA 1
ATOM 787 C C . ILE A 1 94 ? 8.596 -7.712 -22.783 1.00 92.1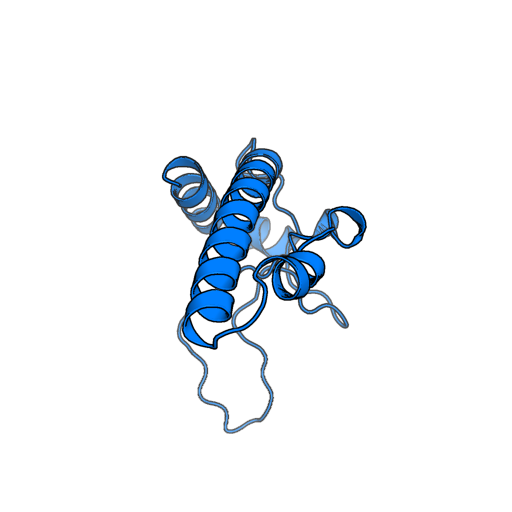2 94 ILE A C 1
ATOM 789 O O . ILE A 1 94 ? 8.531 -8.560 -23.668 1.00 92.12 94 ILE A O 1
ATOM 793 N N . ALA A 1 95 ? 8.567 -6.401 -23.042 1.00 91.44 95 ALA A N 1
ATOM 794 C CA . ALA A 1 95 ? 8.439 -5.855 -24.392 1.00 91.44 95 ALA A CA 1
ATOM 795 C C . ALA A 1 95 ? 9.572 -6.344 -25.307 1.00 91.44 95 ALA A C 1
ATOM 797 O O . ALA A 1 95 ? 9.302 -6.883 -26.377 1.00 91.44 95 ALA A O 1
ATOM 798 N N . MET A 1 96 ? 10.826 -6.275 -24.843 1.00 90.94 96 MET A N 1
ATOM 799 C CA . MET A 1 96 ? 11.972 -6.793 -25.601 1.00 90.94 96 MET A CA 1
ATOM 800 C C . MET A 1 96 ? 11.849 -8.293 -25.898 1.00 90.94 96 MET A C 1
ATOM 802 O O . MET A 1 96 ? 12.125 -8.717 -27.017 1.00 90.94 96 MET A O 1
ATOM 806 N N . GLY A 1 97 ? 11.402 -9.097 -24.927 1.00 93.00 97 GLY A N 1
ATOM 807 C CA . GLY A 1 97 ? 11.179 -10.536 -25.118 1.00 93.00 97 GLY A CA 1
ATOM 808 C C . GLY A 1 97 ? 10.093 -10.862 -26.149 1.00 93.00 97 GLY A C 1
ATOM 809 O O . GLY A 1 97 ? 10.127 -11.928 -26.758 1.00 93.00 97 GLY A O 1
ATOM 810 N N . LEU A 1 98 ? 9.160 -9.936 -26.374 1.00 94.00 98 LEU A N 1
ATOM 811 C CA . LEU A 1 98 ? 8.102 -10.034 -27.380 1.00 94.00 98 LEU A CA 1
ATOM 812 C C . LEU A 1 98 ? 8.483 -9.388 -28.724 1.00 94.00 98 LEU A C 1
ATOM 814 O O . LEU A 1 98 ? 7.665 -9.381 -29.640 1.00 94.00 98 LEU A O 1
ATOM 818 N N . GLY A 1 99 ? 9.699 -8.846 -28.858 1.00 93.12 99 GLY A N 1
ATOM 819 C CA . GLY A 1 99 ? 10.131 -8.121 -30.057 1.00 93.12 99 GLY A CA 1
ATOM 820 C C . GLY A 1 99 ? 9.481 -6.742 -30.223 1.00 93.12 99 GLY A C 1
ATOM 821 O O . GLY A 1 99 ? 9.424 -6.232 -31.338 1.00 93.12 99 GLY A O 1
ATOM 822 N N . LEU A 1 100 ? 8.976 -6.155 -29.136 1.00 89.50 100 LEU A N 1
ATOM 823 C CA . LEU A 1 100 ? 8.314 -4.849 -29.103 1.00 89.50 100 LEU A CA 1
ATOM 824 C C . LEU A 1 100 ? 9.262 -3.757 -28.592 1.00 89.50 100 LEU A C 1
ATOM 826 O O . LEU A 1 100 ? 10.212 -4.030 -27.848 1.00 89.50 100 LEU A O 1
ATOM 830 N N . GLU A 1 101 ? 8.977 -2.499 -28.933 1.00 85.19 101 GLU A N 1
ATOM 831 C CA . GLU A 1 101 ? 9.728 -1.369 -28.393 1.00 85.19 101 GLU A CA 1
ATOM 832 C C . GLU A 1 101 ? 9.379 -1.126 -26.918 1.00 85.19 101 GLU A C 1
ATOM 834 O O . GLU A 1 101 ? 8.227 -0.916 -26.538 1.00 85.19 101 GLU A O 1
ATOM 839 N N . ALA A 1 102 ? 10.400 -1.089 -26.058 1.00 79.00 102 ALA A N 1
ATOM 840 C CA . ALA A 1 102 ? 10.217 -0.896 -24.617 1.00 79.00 102 ALA A CA 1
ATOM 841 C C . ALA A 1 102 ? 9.511 0.426 -24.262 1.00 79.00 102 ALA A C 1
ATOM 843 O O . ALA A 1 102 ? 8.842 0.520 -23.229 1.00 79.00 102 ALA A O 1
ATOM 844 N N . LYS A 1 103 ? 9.658 1.450 -25.111 1.00 76.12 103 LYS A N 1
ATOM 845 C CA . LYS A 1 103 ? 9.095 2.779 -24.876 1.00 76.12 103 LYS A CA 1
ATOM 846 C C . LYS A 1 103 ? 7.565 2.759 -24.906 1.00 76.12 103 LYS A C 1
ATOM 848 O O . LYS A 1 103 ? 6.967 3.250 -23.952 1.00 76.12 103 LYS A O 1
ATOM 853 N N . GLU A 1 104 ? 6.961 2.114 -25.904 1.00 71.50 104 GLU A N 1
ATOM 854 C CA . GLU A 1 104 ? 5.502 2.045 -26.093 1.00 71.50 104 GLU A CA 1
ATOM 855 C C . GLU A 1 104 ? 4.785 1.429 -24.878 1.00 71.50 104 GLU A C 1
ATOM 857 O O . GLU A 1 104 ? 3.715 1.878 -24.477 1.00 71.50 104 GLU A O 1
ATOM 862 N N . PHE A 1 105 ? 5.406 0.448 -24.215 1.00 70.38 105 PHE A N 1
ATOM 863 C CA . PHE A 1 105 ? 4.834 -0.200 -23.026 1.00 70.38 105 PHE A CA 1
ATOM 864 C C . PHE A 1 105 ? 5.095 0.551 -21.716 1.00 70.38 105 PHE A C 1
ATOM 866 O O . PHE A 1 105 ? 4.335 0.416 -20.754 1.00 70.38 105 PHE A O 1
ATOM 873 N N . SER A 1 106 ? 6.163 1.348 -21.656 1.00 68.38 106 SER A N 1
ATOM 874 C CA . SER A 1 106 ? 6.504 2.134 -20.466 1.00 68.38 106 SER A CA 1
ATOM 875 C C . SER A 1 106 ? 5.593 3.353 -20.263 1.00 68.38 106 SER A C 1
ATOM 877 O O . SER A 1 106 ? 5.429 3.809 -19.130 1.00 68.38 106 SER A O 1
ATOM 879 N N . GLU A 1 107 ? 4.949 3.838 -21.331 1.00 68.38 107 GLU A N 1
ATOM 880 C CA . GLU A 1 107 ? 4.058 5.008 -21.320 1.00 68.38 107 GLU A CA 1
ATOM 881 C C . GLU A 1 107 ? 2.807 4.796 -20.456 1.00 68.38 107 GLU A C 1
ATOM 883 O O . GLU A 1 107 ? 2.382 5.714 -19.756 1.00 68.38 107 GLU A O 1
ATOM 888 N N . ALA A 1 108 ? 2.295 3.561 -20.375 1.00 68.88 108 ALA A N 1
ATOM 889 C CA . ALA A 1 108 ? 1.176 3.197 -19.495 1.00 68.88 108 ALA A CA 1
ATOM 890 C C . ALA A 1 108 ? 1.476 3.395 -17.993 1.00 68.88 108 ALA A C 1
ATOM 892 O O . ALA A 1 108 ? 0.571 3.393 -17.161 1.00 68.88 108 ALA A O 1
ATOM 893 N N . PHE A 1 109 ? 2.749 3.581 -17.639 1.00 66.56 109 PHE A N 1
ATOM 894 C CA . PHE A 1 109 ? 3.219 3.802 -16.275 1.00 66.56 109 PHE A CA 1
ATOM 895 C C . PHE A 1 109 ? 3.690 5.249 -16.059 1.00 66.56 109 PHE A C 1
ATOM 897 O O . PHE A 1 109 ? 4.349 5.534 -15.055 1.00 66.56 109 PHE A O 1
ATOM 904 N N . VAL A 1 110 ? 3.403 6.175 -16.983 1.00 58.25 110 VAL A N 1
ATOM 905 C CA . VAL A 1 110 ? 3.745 7.602 -16.890 1.00 58.25 110 VAL A CA 1
ATOM 906 C C . VAL A 1 110 ? 2.600 8.389 -16.266 1.00 58.25 110 VAL A C 1
ATOM 908 O O . VAL A 1 110 ? 1.865 9.065 -16.966 1.00 58.25 110 VAL A O 1
ATOM 911 N N . THR A 1 111 ? 2.466 8.330 -14.939 1.00 57.09 111 THR A N 1
ATOM 912 C CA . THR A 1 111 ? 1.651 9.282 -14.160 1.00 57.09 111 THR A CA 1
ATOM 913 C C . THR A 1 111 ? 2.108 9.344 -12.706 1.00 57.09 111 THR A C 1
ATOM 915 O O . THR A 1 111 ? 2.320 8.258 -12.113 1.00 57.09 111 THR A O 1
#

InterPro domains:
  IPR026992 Non-haem dioxygenase, N-terminal domain [PF14226] (1-67)
  IPR027443 Isopenicillin N synthase-like superfamily [G3DSA:2.60.120.330] (1-111)
  IPR050295 Plant 2-oxoglutarate-dependent oxidoreductases [PTHR47991] (3-106)

Organism: NCBI:txid1293975

Foldseek 3Di:
DVVLVVQVVQLVPDDPVLQCQLDDDPPDPFGKDQDDDPDPPDDGDPDIDGDFDQPDPVPGDCSNQDPPPPCNNVVSNVVVVVVLVVVLVVQLVVCVVVVHHSVVRSVVSVD

Radius of gyration: 17.11 Å; chains: 1; bounding box: 36×32×48 Å

Sequence (111 aa):
MRTMKKKVQDFFNLSLEEKKLYAQKPGSLEGYCQAFVLSEEQKLEWRDMIFLKTLPTHIRKLEFWPEHPPMYRETLHDYSVAMRKIAVSVMGFIAMGLGLEAKEFSEAFVT

pLDDT: mean 90.04, std 8.9, range [57.09, 98.0]